Protein AF-A0A943YHN2-F1 (afdb_monomer_lite)

Structure (mmCIF, N/CA/C/O backbone):
data_AF-A0A943YHN2-F1
#
_entry.id   AF-A0A943YHN2-F1
#
loop_
_atom_site.group_PDB
_atom_site.id
_atom_site.type_symbol
_atom_site.label_atom_id
_atom_site.label_alt_id
_atom_site.label_comp_id
_atom_site.label_asym_id
_atom_site.label_entity_id
_atom_site.label_seq_id
_atom_site.pdbx_PDB_ins_code
_atom_site.Cartn_x
_atom_site.Cartn_y
_atom_site.Cartn_z
_atom_site.occupancy
_atom_site.B_iso_or_equiv
_atom_site.auth_seq_id
_atom_site.auth_comp_id
_atom_site.auth_asym_id
_atom_site.auth_atom_id
_atom_site.pdbx_PDB_model_num
ATOM 1 N N . MET A 1 1 ? -15.227 8.591 5.596 1.00 89.44 1 MET A N 1
ATOM 2 C CA . MET A 1 1 ? -13.967 8.109 5.014 1.00 89.44 1 MET A CA 1
ATOM 3 C C . MET A 1 1 ? -12.913 9.166 5.262 1.00 89.44 1 MET A C 1
ATOM 5 O O . MET A 1 1 ? -13.197 10.338 5.042 1.00 89.44 1 MET A O 1
ATOM 9 N N . GLU A 1 2 ? -11.759 8.750 5.757 1.00 97.94 2 GLU A N 1
ATOM 10 C CA . GLU A 1 2 ? -10.566 9.569 5.971 1.00 97.94 2 GLU A CA 1
ATOM 11 C C . GLU A 1 2 ? -9.431 9.012 5.103 1.00 97.94 2 GLU A C 1
ATOM 13 O O . GLU A 1 2 ? -9.380 7.806 4.855 1.00 97.94 2 GLU A O 1
ATOM 18 N N . ILE A 1 3 ? -8.565 9.900 4.612 1.00 98.38 3 ILE A N 1
ATOM 19 C CA . ILE A 1 3 ? -7.374 9.554 3.832 1.00 98.38 3 ILE A CA 1
ATOM 20 C C . ILE A 1 3 ? -6.177 10.180 4.539 1.00 98.38 3 ILE A C 1
ATOM 22 O O . ILE A 1 3 ? -6.116 11.402 4.684 1.00 98.38 3 ILE A O 1
ATOM 26 N N . ILE A 1 4 ? -5.232 9.348 4.963 1.00 98.56 4 ILE A N 1
ATOM 27 C CA . ILE A 1 4 ? -4.015 9.761 5.662 1.00 98.56 4 ILE A CA 1
ATOM 28 C C . ILE A 1 4 ? -2.832 9.534 4.724 1.00 98.56 4 ILE A C 1
ATOM 30 O O . ILE A 1 4 ? -2.724 8.482 4.100 1.00 98.56 4 ILE A O 1
ATOM 34 N N . TRP A 1 5 ? -1.942 10.519 4.612 1.00 98.12 5 TRP A N 1
ATOM 35 C CA . TRP A 1 5 ? -0.695 10.387 3.859 1.00 98.12 5 TRP A CA 1
ATOM 36 C C . TRP A 1 5 ? 0.470 10.154 4.818 1.00 98.12 5 TRP A C 1
ATOM 38 O O . TRP A 1 5 ? 0.761 11.005 5.660 1.00 98.12 5 TRP A O 1
ATOM 48 N N . HIS A 1 6 ? 1.147 9.017 4.665 1.00 97.75 6 HIS A N 1
ATOM 49 C CA . HIS A 1 6 ? 2.279 8.614 5.508 1.00 97.75 6 HIS A CA 1
ATOM 50 C C . HIS A 1 6 ? 3.642 8.937 4.880 1.00 97.75 6 HIS A C 1
ATOM 52 O O . HIS A 1 6 ? 4.674 8.779 5.527 1.00 97.75 6 HIS A O 1
ATOM 58 N N . GLY A 1 7 ? 3.662 9.421 3.635 1.00 96.25 7 GLY A N 1
ATOM 59 C CA . GLY A 1 7 ? 4.878 9.744 2.890 1.00 96.25 7 GLY A CA 1
ATOM 60 C C . GLY A 1 7 ? 5.022 8.914 1.616 1.00 96.25 7 GLY A C 1
ATOM 61 O O . GLY A 1 7 ? 4.458 7.833 1.492 1.00 96.25 7 GLY A O 1
ATOM 62 N N . HIS A 1 8 ? 5.794 9.421 0.655 1.00 96.12 8 HIS A N 1
ATOM 63 C CA . HIS A 1 8 ? 5.981 8.819 -0.666 1.00 96.12 8 HIS A CA 1
ATOM 64 C C . HIS A 1 8 ? 4.625 8.467 -1.310 1.00 96.12 8 HIS A C 1
ATOM 66 O O . HIS A 1 8 ? 3.764 9.344 -1.412 1.00 96.12 8 HIS A O 1
ATOM 72 N N . SER A 1 9 ? 4.438 7.205 -1.693 1.00 95.38 9 SER A N 1
ATOM 73 C CA . SER A 1 9 ? 3.198 6.648 -2.237 1.00 95.38 9 SER A CA 1
ATOM 74 C C . SER A 1 9 ? 2.332 5.976 -1.161 1.00 95.38 9 SER A C 1
ATOM 76 O O . SER A 1 9 ? 1.316 5.387 -1.504 1.00 95.38 9 SER A O 1
ATOM 78 N N . CYS A 1 10 ? 2.708 6.068 0.122 1.00 98.19 10 CYS A N 1
ATOM 79 C CA . CYS A 1 10 ? 2.016 5.399 1.218 1.00 98.19 10 CYS A CA 1
ATOM 80 C C . CYS A 1 10 ? 0.817 6.216 1.716 1.00 98.19 10 CYS A C 1
ATOM 82 O O . CYS A 1 10 ? 0.976 7.325 2.247 1.00 98.19 10 CYS A O 1
ATOM 84 N N . PHE A 1 11 ? -0.378 5.646 1.574 1.00 98.38 11 PHE A N 1
ATOM 85 C CA . PHE A 1 11 ? -1.636 6.216 2.056 1.00 98.38 11 PHE A CA 1
ATOM 86 C C . PHE A 1 11 ? -2.381 5.212 2.930 1.00 98.38 11 PHE A C 1
ATOM 88 O O . PHE A 1 11 ? -2.208 4.009 2.786 1.00 98.38 11 PHE A O 1
ATOM 95 N N . GLU A 1 12 ? -3.247 5.700 3.808 1.00 98.56 12 GLU A N 1
ATOM 96 C CA . GLU A 1 12 ? -4.160 4.874 4.591 1.00 98.56 12 GLU A CA 1
ATOM 97 C C . GLU A 1 12 ? -5.591 5.380 4.416 1.00 98.56 12 GLU A C 1
ATOM 99 O O . GLU A 1 12 ? -5.871 6.569 4.584 1.00 98.56 12 GLU A O 1
ATOM 104 N N . LEU A 1 13 ? -6.493 4.470 4.056 1.00 98.25 13 LEU A N 1
ATOM 105 C CA . LEU A 1 13 ? -7.920 4.722 3.918 1.00 98.25 13 LEU A CA 1
ATOM 106 C C . LEU A 1 13 ? -8.631 4.200 5.161 1.00 98.25 13 LEU A C 1
ATOM 108 O O . LEU A 1 13 ? -8.600 3.001 5.433 1.00 98.25 13 LEU A O 1
ATOM 112 N N . VAL A 1 14 ? -9.311 5.087 5.890 1.00 97.81 14 VAL A N 1
ATOM 113 C CA . VAL A 1 14 ? -10.043 4.723 7.110 1.00 97.81 14 VAL A CA 1
ATOM 114 C C . VAL A 1 14 ? -11.541 4.941 6.920 1.00 97.81 14 VAL A C 1
ATOM 116 O O . VAL A 1 14 ? -12.011 6.034 6.578 1.00 97.81 14 VAL A O 1
ATOM 119 N N . SER A 1 15 ? -12.333 3.893 7.140 1.00 97.38 15 SER A N 1
ATOM 120 C CA . SER A 1 15 ? -13.793 3.948 7.032 1.00 97.38 15 SER A CA 1
ATOM 121 C C . SER A 1 15 ? -14.455 2.889 7.911 1.00 97.38 15 SER A C 1
ATOM 123 O O . SER A 1 15 ? -14.034 1.742 7.924 1.00 97.38 15 SER A O 1
ATOM 125 N N . GLY A 1 16 ? -15.489 3.253 8.677 1.00 95.06 16 GLY A N 1
ATOM 126 C CA . GLY A 1 16 ? -16.264 2.279 9.465 1.00 95.06 16 GLY A CA 1
ATOM 127 C C . GLY A 1 16 ? -15.471 1.494 10.524 1.00 95.06 16 GLY A C 1
ATOM 128 O O . GLY A 1 16 ? -15.919 0.436 10.948 1.00 95.06 16 GLY A O 1
ATOM 129 N N . GLY A 1 17 ? -14.301 1.989 10.944 1.00 94.69 17 GLY A N 1
ATOM 130 C CA . GLY A 1 17 ? -13.371 1.281 11.836 1.00 94.69 17 GLY A CA 1
ATOM 131 C C . GLY A 1 17 ? -12.358 0.382 11.114 1.00 94.69 17 GLY A C 1
ATOM 132 O O . GLY A 1 17 ? -11.417 -0.087 11.758 1.00 94.69 17 GLY A O 1
ATOM 133 N N . PHE A 1 18 ? -12.512 0.199 9.800 1.00 97.19 18 PHE A N 1
ATOM 134 C CA . PHE A 1 18 ? -11.562 -0.484 8.930 1.00 97.19 18 PHE A CA 1
ATOM 135 C C . PHE A 1 18 ? -10.471 0.478 8.444 1.00 97.19 18 PHE A C 1
ATOM 137 O O . PHE A 1 18 ? -10.762 1.644 8.163 1.00 97.19 18 PHE A O 1
ATOM 144 N N . SER A 1 19 ? -9.239 -0.011 8.344 1.00 97.75 19 SER A N 1
ATOM 145 C CA . SER A 1 19 ? -8.068 0.698 7.830 1.00 97.75 19 SER A CA 1
ATOM 146 C C . SER A 1 19 ? -7.381 -0.135 6.744 1.00 97.75 19 SER A C 1
ATOM 148 O O . SER A 1 19 ? -7.065 -1.308 6.956 1.00 97.75 19 SER A O 1
ATOM 150 N N . LEU A 1 20 ? -7.138 0.489 5.592 1.00 97.94 20 LEU A N 1
ATOM 151 C CA . LEU A 1 20 ? -6.449 -0.085 4.441 1.00 97.94 20 LEU A CA 1
ATOM 152 C C . LEU A 1 20 ? -5.223 0.762 4.094 1.00 97.94 20 LEU A C 1
ATOM 154 O O . LEU A 1 20 ? -5.371 1.920 3.711 1.00 97.94 20 LEU A O 1
ATOM 158 N N . VAL A 1 21 ? -4.028 0.181 4.182 1.00 98.62 21 VAL A N 1
ATOM 159 C CA . VAL A 1 21 ? -2.777 0.833 3.767 1.00 98.62 21 VAL A CA 1
ATOM 160 C C . VAL A 1 21 ? -2.470 0.518 2.304 1.00 98.62 21 VAL A C 1
ATOM 162 O O . VAL A 1 21 ? -2.562 -0.627 1.870 1.00 98.62 21 VAL A O 1
ATOM 165 N N . LE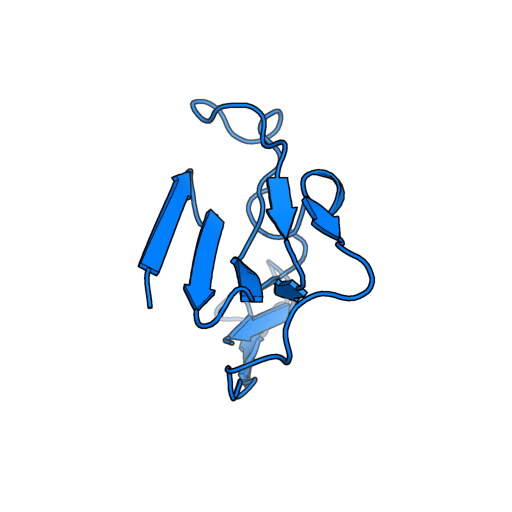U A 1 22 ? -2.070 1.535 1.551 1.00 98.56 22 LEU A N 1
ATOM 166 C CA . LEU A 1 22 ? -1.620 1.450 0.167 1.00 98.56 22 LEU A CA 1
ATOM 167 C C . LEU A 1 22 ? -0.120 1.741 0.115 1.00 98.56 22 LEU A C 1
ATOM 169 O O . LEU A 1 22 ? 0.318 2.702 0.736 1.00 98.56 22 LEU A O 1
ATOM 173 N N . ASP A 1 23 ? 0.643 0.946 -0.632 1.00 98.19 23 ASP A N 1
ATOM 174 C CA . ASP A 1 23 ? 2.049 1.185 -0.997 1.00 98.19 23 ASP A CA 1
ATOM 175 C C . ASP A 1 23 ? 3.009 1.586 0.155 1.00 98.19 23 ASP A C 1
ATOM 177 O O . ASP A 1 23 ? 3.668 2.634 0.092 1.00 98.19 23 ASP A O 1
ATOM 181 N N . PRO A 1 24 ? 3.148 0.772 1.222 1.00 98.25 24 PRO A N 1
ATOM 182 C CA . PRO A 1 24 ? 4.110 1.060 2.279 1.00 98.25 24 PRO A CA 1
ATOM 183 C C . PRO A 1 24 ? 5.547 1.044 1.739 1.00 98.25 24 PRO A C 1
ATOM 185 O O . PRO A 1 24 ? 5.945 0.162 0.973 1.00 98.25 24 PRO A O 1
ATOM 188 N N . TYR A 1 25 ? 6.349 2.019 2.167 1.00 97.62 25 TYR A N 1
ATOM 189 C CA . TYR A 1 25 ? 7.716 2.204 1.691 1.00 97.62 25 TYR A CA 1
ATOM 190 C C . TYR A 1 25 ? 8.774 1.803 2.727 1.00 97.62 25 TYR A C 1
ATOM 192 O O . TYR A 1 25 ? 8.571 1.875 3.942 1.00 97.62 25 TYR A O 1
ATOM 200 N N . TYR A 1 26 ? 9.965 1.455 2.240 1.00 96.56 26 TYR A N 1
ATOM 201 C CA . TYR A 1 26 ? 11.133 1.198 3.070 1.00 96.56 26 TYR A CA 1
ATOM 202 C C . TYR A 1 26 ? 12.003 2.452 3.211 1.00 96.56 26 TYR A C 1
ATOM 204 O O . TYR A 1 26 ? 12.737 2.841 2.303 1.00 96.56 26 TYR A O 1
ATOM 212 N N . HIS A 1 27 ? 11.951 3.082 4.388 1.00 94.12 27 HIS A N 1
ATOM 213 C CA . HIS A 1 27 ? 12.622 4.361 4.666 1.00 94.12 27 HIS A CA 1
ATOM 214 C C . HIS A 1 27 ? 14.145 4.361 4.442 1.00 94.12 27 HIS A C 1
ATOM 216 O O . HIS A 1 27 ? 14.728 5.421 4.250 1.00 94.12 27 HIS A O 1
ATOM 222 N N . ARG A 1 28 ? 14.826 3.205 4.486 1.00 93.44 28 ARG A N 1
ATOM 223 C CA . ARG A 1 28 ? 16.290 3.163 4.296 1.00 93.44 28 ARG A CA 1
ATOM 224 C C . ARG A 1 28 ? 16.715 3.268 2.837 1.00 93.44 28 ARG A C 1
ATOM 226 O O . ARG A 1 28 ? 17.808 3.752 2.572 1.00 93.44 28 ARG A O 1
ATOM 233 N N . GLU A 1 29 ? 15.847 2.852 1.922 1.00 91.19 29 GLU A N 1
ATOM 234 C CA . GLU A 1 29 ? 16.067 2.961 0.475 1.00 91.19 29 GLU A CA 1
ATOM 235 C C . GLU A 1 29 ? 15.502 4.277 -0.085 1.00 91.19 29 GLU A C 1
ATOM 237 O O . GLU A 1 29 ? 15.813 4.664 -1.210 1.00 91.19 29 GLU A O 1
ATOM 242 N N . LEU A 1 30 ? 14.698 4.999 0.706 1.00 86.88 30 LEU A N 1
ATOM 243 C CA . LEU A 1 30 ? 14.135 6.295 0.342 1.00 86.88 30 LEU A CA 1
ATOM 244 C C . LEU A 1 30 ? 14.660 7.417 1.243 1.00 86.88 30 LEU A C 1
ATOM 246 O O . LEU A 1 30 ? 14.238 7.579 2.387 1.00 86.88 30 LEU A O 1
ATOM 250 N N . CYS A 1 31 ? 15.531 8.270 0.707 1.00 80.94 31 CYS A N 1
ATOM 251 C CA . CYS A 1 31 ? 15.986 9.451 1.435 1.00 80.94 31 CYS A CA 1
ATOM 252 C C . CYS A 1 31 ? 14.828 10.431 1.706 1.00 80.94 31 CYS A C 1
ATOM 254 O O . CYS A 1 31 ? 14.107 10.816 0.788 1.00 80.94 31 CYS A O 1
ATOM 256 N N . GLY A 1 32 ? 14.709 10.898 2.953 1.00 89.94 32 GLY A N 1
ATOM 257 C CA . GLY A 1 32 ? 13.819 12.004 3.332 1.00 89.94 32 GLY A CA 1
ATOM 258 C C . GLY A 1 32 ? 12.460 11.609 3.914 1.00 89.94 32 GLY A C 1
ATOM 259 O O . GLY A 1 32 ? 11.718 12.503 4.315 1.00 89.94 32 GLY A O 1
ATOM 260 N N . TYR A 1 33 ? 12.149 10.314 4.020 1.00 94.06 33 TYR A N 1
ATOM 261 C CA . TYR A 1 33 ? 10.912 9.838 4.642 1.00 94.06 33 TYR A CA 1
ATOM 262 C C . TYR A 1 33 ? 11.154 9.178 6.010 1.00 94.06 33 TYR A C 1
ATOM 264 O O . TYR A 1 33 ? 12.176 8.510 6.193 1.00 94.06 33 TYR A O 1
ATOM 272 N N . PRO A 1 34 ? 10.241 9.353 6.985 1.00 94.38 34 PRO A N 1
ATOM 273 C CA . PRO A 1 34 ? 10.365 8.732 8.301 1.00 94.38 34 PRO A CA 1
ATOM 274 C C . PRO A 1 34 ? 10.172 7.211 8.235 1.00 94.38 34 PRO A C 1
ATOM 276 O O . PRO A 1 34 ? 9.579 6.685 7.292 1.00 94.38 34 PRO A O 1
ATOM 279 N N . GLU A 1 35 ? 10.651 6.500 9.258 1.00 96.25 35 GLU A N 1
ATOM 280 C CA . GLU A 1 35 ? 10.366 5.072 9.428 1.00 96.25 35 GLU A CA 1
ATOM 281 C C . GLU A 1 35 ? 8.858 4.842 9.612 1.00 96.25 35 GLU A C 1
ATOM 283 O O . GLU A 1 35 ? 8.231 5.463 10.471 1.00 96.25 35 GLU A O 1
ATOM 288 N N . LEU A 1 36 ? 8.293 3.924 8.823 1.00 97.31 36 LEU A N 1
ATOM 289 C CA . LEU A 1 36 ? 6.904 3.495 8.957 1.00 97.31 36 LEU A CA 1
ATOM 290 C C . LEU A 1 36 ? 6.766 2.414 10.035 1.00 97.31 36 LEU A C 1
ATOM 292 O O . LEU A 1 36 ? 7.509 1.431 10.048 1.00 97.31 36 LEU A O 1
ATOM 296 N N . ARG A 1 37 ? 5.784 2.606 10.917 1.00 97.62 37 ARG A N 1
ATOM 297 C CA . ARG A 1 37 ? 5.308 1.634 11.910 1.00 97.62 37 ARG A CA 1
ATOM 298 C C . ARG A 1 37 ? 3.790 1.760 11.978 1.00 97.62 37 ARG A C 1
ATOM 300 O O . ARG A 1 37 ? 3.274 2.559 12.755 1.00 97.62 37 ARG A O 1
ATOM 307 N N . LEU A 1 38 ? 3.104 1.053 11.089 1.00 98.12 38 LEU A N 1
ATOM 308 C CA . LEU A 1 38 ? 1.664 1.169 10.880 1.00 98.12 38 LEU A CA 1
ATOM 309 C C . LEU A 1 38 ? 0.938 -0.074 11.392 1.00 98.12 38 LEU A C 1
ATOM 311 O O . LEU A 1 38 ? 1.511 -1.159 11.482 1.00 98.12 38 LEU A O 1
ATOM 315 N N . THR A 1 39 ? -0.348 0.084 11.679 1.00 97.75 39 THR A N 1
ATOM 316 C CA . THR A 1 39 ? -1.251 -1.015 12.015 1.00 97.75 39 THR A CA 1
ATOM 317 C C . THR A 1 39 ? -2.534 -0.834 11.217 1.00 97.75 39 THR A C 1
ATOM 319 O O . THR A 1 39 ? -3.168 0.210 11.332 1.00 97.75 39 THR A O 1
ATOM 322 N N . ALA A 1 40 ? -2.923 -1.831 10.425 1.00 97.75 40 ALA A N 1
ATOM 323 C CA . ALA A 1 40 ? -4.074 -1.749 9.520 1.00 97.75 40 ALA A CA 1
ATOM 324 C C . ALA A 1 40 ? -4.801 -3.096 9.427 1.00 97.75 40 ALA A C 1
ATOM 326 O O . ALA A 1 40 ? -4.292 -4.106 9.904 1.00 97.75 40 ALA A O 1
ATOM 327 N N . ASP A 1 41 ? -5.994 -3.141 8.839 1.00 97.69 41 ASP A N 1
ATOM 328 C CA . ASP A 1 41 ? -6.700 -4.411 8.598 1.00 97.69 41 ASP A CA 1
ATOM 329 C C . ASP A 1 41 ? 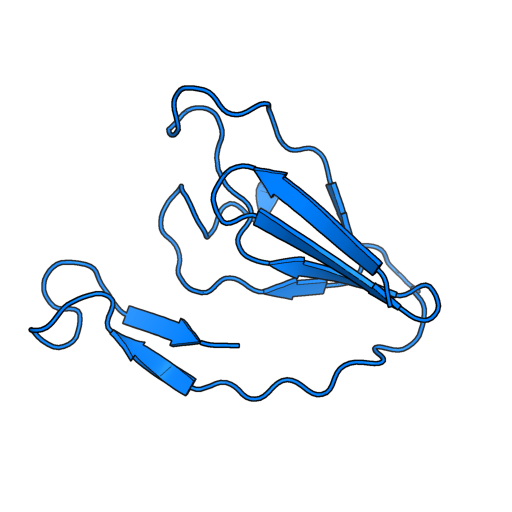-6.296 -5.051 7.272 1.00 97.69 41 ASP A C 1
ATOM 331 O O . ASP A 1 41 ? -6.286 -6.276 7.152 1.00 97.69 41 ASP A O 1
ATOM 335 N N . ALA A 1 42 ? -5.939 -4.226 6.290 1.00 97.25 42 ALA A N 1
ATOM 336 C CA . ALA A 1 42 ? -5.490 -4.667 4.982 1.00 97.25 42 ALA A CA 1
ATOM 337 C C . ALA A 1 42 ? -4.320 -3.819 4.477 1.00 97.25 42 ALA A C 1
ATOM 339 O O . ALA A 1 42 ? -4.138 -2.663 4.867 1.00 97.25 42 ALA A O 1
ATOM 340 N N . VAL A 1 43 ? -3.539 -4.414 3.578 1.00 98.00 43 VAL A N 1
ATOM 341 C CA . VAL A 1 43 ? -2.491 -3.731 2.824 1.00 98.00 43 VAL A CA 1
ATOM 342 C C . VAL A 1 43 ? -2.599 -4.116 1.354 1.00 98.00 43 VAL A C 1
ATOM 344 O O . VAL A 1 43 ? -2.718 -5.299 1.030 1.00 98.00 43 VAL A O 1
ATOM 347 N N . LEU A 1 44 ? -2.558 -3.125 0.470 1.00 98.12 44 LEU A N 1
ATOM 348 C CA . LEU A 1 44 ? -2.489 -3.320 -0.973 1.00 98.12 44 LEU A CA 1
ATOM 349 C C . LEU A 1 44 ? -1.218 -2.664 -1.504 1.00 98.12 44 LEU A C 1
ATOM 351 O O . LEU A 1 44 ? -0.920 -1.512 -1.199 1.00 98.12 44 LEU A O 1
ATOM 355 N N . CYS A 1 45 ? -0.476 -3.413 -2.314 1.00 97.94 45 CYS A N 1
ATOM 356 C CA . CYS A 1 45 ? 0.739 -2.928 -2.956 1.00 97.94 45 CYS A CA 1
ATOM 357 C C . CYS A 1 45 ? 0.542 -2.945 -4.467 1.00 97.94 45 CYS A C 1
ATOM 359 O O . CYS A 1 45 ? 0.137 -3.963 -5.038 1.00 97.94 45 CYS A O 1
ATOM 361 N N . SER A 1 46 ? 0.850 -1.838 -5.125 1.00 97.31 46 SER A N 1
ATOM 362 C CA . SER A 1 46 ? 0.855 -1.720 -6.576 1.00 97.31 46 SER A CA 1
ATOM 363 C C . SER A 1 46 ? 1.935 -2.614 -7.189 1.00 97.31 46 SER A C 1
ATOM 365 O O . SER A 1 46 ? 1.723 -3.225 -8.232 1.00 97.31 46 SER A O 1
ATOM 367 N N . HIS A 1 47 ? 3.095 -2.742 -6.534 1.00 95.81 47 HIS A N 1
ATOM 368 C CA . HIS A 1 47 ? 4.184 -3.643 -6.923 1.00 95.81 47 HIS A CA 1
ATOM 369 C C . HIS A 1 47 ? 5.244 -3.777 -5.810 1.00 95.81 47 HIS A C 1
ATOM 371 O O . HIS A 1 47 ? 5.202 -3.081 -4.801 1.00 95.81 47 HIS A O 1
ATOM 377 N N . GLY A 1 48 ? 6.222 -4.670 -6.001 1.00 93.44 48 GLY A N 1
ATOM 378 C CA . GLY A 1 48 ? 7.190 -5.068 -4.968 1.00 93.44 48 GLY A CA 1
ATOM 379 C C . GLY A 1 48 ? 8.471 -4.232 -4.842 1.00 93.44 48 GLY A C 1
ATOM 380 O O . GLY A 1 48 ? 9.412 -4.689 -4.197 1.00 93.44 48 GLY A O 1
ATOM 381 N N . HIS A 1 49 ? 8.582 -3.054 -5.465 1.00 94.12 49 HIS A N 1
ATOM 382 C CA . HIS A 1 49 ? 9.777 -2.219 -5.263 1.00 94.12 49 HIS A CA 1
ATOM 383 C C . HIS A 1 49 ? 9.802 -1.615 -3.852 1.00 94.12 49 HIS A C 1
ATOM 385 O O . HIS A 1 49 ? 8.756 -1.368 -3.259 1.00 94.12 49 HIS A O 1
ATOM 391 N N . TYR A 1 50 ? 10.994 -1.287 -3.339 1.00 92.44 50 TYR A N 1
ATOM 392 C CA . TYR A 1 50 ? 11.181 -0.769 -1.973 1.00 92.44 50 TYR A CA 1
ATOM 393 C C . TYR A 1 50 ? 10.378 0.499 -1.644 1.00 92.44 50 TYR A C 1
ATOM 395 O O . TYR A 1 50 ? 10.112 0.759 -0.476 1.00 92.44 50 TYR A O 1
ATOM 403 N N . GLY A 1 51 ? 9.979 1.286 -2.648 1.00 93.56 51 GLY A N 1
ATOM 404 C CA . GLY A 1 51 ? 9.112 2.448 -2.442 1.00 93.56 51 GLY A CA 1
ATOM 405 C C . GLY A 1 51 ? 7.621 2.129 -2.296 1.00 93.56 51 GLY A C 1
ATOM 406 O O . GLY A 1 51 ? 6.868 3.014 -1.927 1.00 93.56 51 GLY A O 1
ATOM 407 N N . HIS A 1 52 ? 7.190 0.901 -2.585 1.00 95.62 52 HIS A N 1
ATOM 408 C CA . HIS A 1 52 ? 5.772 0.560 -2.752 1.00 95.62 52 HIS A CA 1
ATOM 409 C C . HIS A 1 52 ? 5.363 -0.781 -2.118 1.00 95.62 52 HIS A C 1
ATOM 411 O O . HIS A 1 52 ? 4.179 -1.050 -1.976 1.00 95.62 52 HIS A O 1
ATOM 417 N N . GLY A 1 53 ? 6.311 -1.655 -1.770 1.00 95.44 53 GLY A N 1
ATOM 418 C CA . GLY A 1 53 ? 6.024 -3.044 -1.398 1.00 95.44 53 GLY A CA 1
ATOM 419 C C . GLY A 1 53 ? 6.491 -3.466 -0.008 1.00 95.44 53 GLY A C 1
ATOM 420 O O . GLY A 1 53 ? 6.553 -4.663 0.255 1.00 95.44 53 GLY A O 1
ATOM 421 N N . TRP A 1 54 ? 6.862 -2.534 0.871 1.00 96.94 54 TRP A N 1
ATOM 422 C CA . TRP A 1 54 ? 7.458 -2.847 2.175 1.00 96.94 54 TRP A CA 1
ATOM 423 C C . TRP A 1 54 ? 6.397 -3.154 3.243 1.00 96.94 54 TRP A C 1
ATOM 425 O O . TRP A 1 54 ? 6.178 -2.393 4.189 1.00 96.94 54 TRP A O 1
ATOM 435 N N . THR A 1 55 ? 5.699 -4.277 3.070 1.00 97.19 55 THR A N 1
ATOM 436 C CA . THR A 1 55 ? 4.592 -4.707 3.945 1.00 97.19 55 THR A CA 1
ATOM 437 C C . THR A 1 55 ? 5.011 -4.970 5.391 1.00 97.19 55 THR A C 1
ATOM 439 O O . THR A 1 55 ? 4.185 -4.898 6.292 1.00 97.19 55 THR A O 1
ATOM 442 N N . GLU A 1 56 ? 6.300 -5.189 5.644 1.00 96.50 56 GLU A N 1
ATOM 443 C CA . GLU A 1 56 ? 6.890 -5.397 6.966 1.00 96.50 56 GLU A CA 1
ATOM 444 C C . GLU A 1 56 ? 6.750 -4.177 7.887 1.00 96.50 56 GLU A C 1
ATOM 446 O O . GLU A 1 56 ? 6.889 -4.304 9.103 1.00 96.50 56 GLU A O 1
ATOM 451 N N . ALA A 1 57 ? 6.472 -2.993 7.333 1.00 96.88 57 ALA A N 1
ATOM 452 C CA . ALA A 1 57 ? 6.135 -1.809 8.117 1.00 96.88 57 ALA A CA 1
ATOM 453 C C . ALA A 1 57 ? 4.684 -1.790 8.636 1.00 96.88 57 ALA A C 1
ATOM 455 O O . ALA A 1 57 ? 4.342 -0.887 9.401 1.00 96.88 57 ALA A O 1
ATOM 456 N N . VAL A 1 58 ? 3.838 -2.739 8.220 1.00 98.31 58 VAL A N 1
ATOM 457 C CA . VAL A 1 58 ? 2.408 -2.785 8.546 1.00 98.31 58 VAL A CA 1
ATOM 458 C C . VAL A 1 58 ? 2.093 -4.042 9.356 1.00 98.31 58 VAL A C 1
ATOM 460 O O . VAL A 1 58 ? 2.180 -5.166 8.868 1.00 98.31 58 VAL A O 1
ATOM 463 N N . GLU A 1 59 ? 1.673 -3.860 10.603 1.00 98.12 59 GLU A N 1
ATOM 464 C CA . GLU A 1 59 ? 1.110 -4.934 11.419 1.00 98.12 59 GLU A CA 1
ATOM 465 C C . GLU A 1 59 ? -0.379 -5.119 11.091 1.00 98.12 59 GLU A C 1
ATOM 467 O O . GLU A 1 59 ? -1.176 -4.191 11.241 1.00 98.12 59 GLU A O 1
ATOM 472 N N . LEU A 1 60 ? -0.775 -6.318 10.651 1.00 97.44 60 LEU A N 1
ATOM 473 C CA . LEU A 1 60 ? -2.176 -6.602 10.332 1.00 97.44 60 LEU A CA 1
ATOM 474 C C . LEU A 1 60 ? -2.995 -6.927 11.587 1.00 97.44 60 LEU A C 1
ATOM 476 O O . LEU A 1 60 ? -2.692 -7.870 12.327 1.00 97.44 60 LEU A O 1
ATOM 480 N N . ARG A 1 61 ? -4.082 -6.180 11.793 1.00 95.19 61 ARG A N 1
ATOM 481 C CA . ARG A 1 61 ? -5.045 -6.403 12.877 1.00 95.19 61 ARG A CA 1
ATOM 482 C C . ARG A 1 61 ? -5.808 -7.710 12.669 1.00 95.19 61 ARG A C 1
ATOM 484 O O . ARG A 1 61 ? -6.170 -8.083 11.557 1.00 95.19 61 ARG A O 1
ATOM 491 N N . ARG A 1 62 ? -6.115 -8.403 13.769 1.00 87.31 62 ARG A N 1
ATOM 492 C CA . ARG A 1 62 ? -7.001 -9.580 13.775 1.00 87.31 62 ARG A CA 1
ATOM 493 C C . ARG A 1 62 ? -8.352 -9.204 14.374 1.00 87.31 62 ARG A C 1
ATOM 495 O O . ARG A 1 62 ? -8.393 -8.661 15.472 1.00 87.31 62 ARG A O 1
ATOM 502 N N . GLY A 1 63 ? -9.441 -9.547 13.685 1.00 82.94 63 GLY A N 1
ATOM 503 C CA . GLY A 1 63 ? -10.804 -9.281 14.167 1.00 82.94 63 GLY A CA 1
ATOM 504 C C . GLY A 1 63 ? -11.235 -7.815 14.045 1.00 82.94 63 GLY A C 1
ATOM 505 O O . GLY A 1 63 ? -11.956 -7.328 14.913 1.00 82.94 63 GLY A O 1
ATOM 506 N N . GLY A 1 64 ? -10.763 -7.121 13.003 1.00 79.25 64 GLY A N 1
ATOM 507 C CA . GLY A 1 64 ? -11.167 -5.753 12.676 1.00 79.25 64 GLY A CA 1
ATOM 508 C C . GLY A 1 64 ? -12.633 -5.633 12.248 1.00 79.25 64 GLY A C 1
ATOM 509 O O . GLY A 1 64 ? -13.378 -6.616 12.196 1.00 79.25 64 GLY A O 1
ATOM 510 N N . ALA A 1 65 ? -13.048 -4.403 11.943 1.00 91.19 65 ALA A N 1
ATOM 511 C CA . ALA A 1 65 ? -14.355 -4.145 11.345 1.00 91.19 65 ALA A CA 1
ATOM 512 C C . ALA A 1 65 ? -14.489 -4.870 9.985 1.00 91.19 65 ALA A C 1
ATOM 514 O O . ALA A 1 65 ? -13.474 -5.214 9.379 1.00 91.19 65 ALA A O 1
ATOM 515 N N . PRO A 1 66 ? -15.712 -5.120 9.483 1.00 94.12 66 PRO A N 1
ATOM 516 C CA . PRO A 1 66 ? -15.895 -5.601 8.117 1.00 94.12 66 PRO A CA 1
ATOM 517 C C . PRO A 1 66 ? -15.276 -4.629 7.107 1.00 94.12 66 PRO A C 1
ATOM 519 O O . PRO A 1 66 ? -15.391 -3.416 7.290 1.00 94.12 66 PRO A O 1
ATOM 522 N N . ASP A 1 67 ? -14.666 -5.166 6.051 1.00 95.81 67 ASP A N 1
ATOM 523 C CA . ASP A 1 67 ? -14.119 -4.367 4.952 1.00 95.81 67 ASP A CA 1
ATOM 524 C C . ASP A 1 67 ? -15.251 -3.599 4.239 1.00 95.81 67 ASP A C 1
ATOM 526 O O . ASP A 1 67 ? -16.192 -4.227 3.742 1.00 95.81 67 ASP A O 1
ATOM 530 N N . PRO A 1 68 ? -15.220 -2.252 4.229 1.00 96.81 68 PRO A N 1
ATOM 531 C CA . PRO A 1 68 ? -16.230 -1.436 3.574 1.00 96.81 68 PRO A CA 1
ATOM 532 C C . PRO A 1 68 ? -15.897 -1.133 2.107 1.00 96.81 68 PRO A C 1
ATOM 534 O O . PRO A 1 68 ? -16.677 -0.429 1.463 1.00 96.81 68 PRO A O 1
ATOM 537 N N . PHE A 1 69 ? -14.739 -1.566 1.600 1.00 96.00 69 PHE A N 1
ATOM 538 C CA . PHE A 1 69 ? -14.246 -1.211 0.277 1.00 96.00 69 PHE A CA 1
ATOM 539 C C . PHE A 1 69 ? -14.546 -2.308 -0.750 1.00 96.00 69 PHE A C 1
ATOM 541 O O . PHE A 1 69 ? -14.329 -3.494 -0.521 1.00 96.00 69 PHE A O 1
ATOM 548 N N . GLU A 1 70 ? -15.021 -1.887 -1.919 1.00 96.75 70 GLU A N 1
ATOM 549 C CA . GLU A 1 70 ? -14.993 -2.697 -3.133 1.00 96.75 70 GLU A CA 1
ATOM 550 C C . GLU A 1 70 ? -13.777 -2.245 -3.947 1.00 96.75 70 GLU A C 1
ATOM 552 O O . GLU A 1 70 ? -13.636 -1.054 -4.226 1.00 96.75 70 GLU A O 1
ATOM 557 N N . VAL A 1 71 ? -12.881 -3.179 -4.267 1.00 96.25 71 VAL A N 1
ATOM 558 C CA . VAL A 1 71 ? -11.608 -2.903 -4.948 1.00 96.25 71 VAL A CA 1
ATOM 559 C C . VAL A 1 71 ? -11.606 -3.611 -6.297 1.00 96.25 71 VAL A C 1
ATOM 561 O O . VAL A 1 71 ? -11.766 -4.833 -6.360 1.00 96.25 71 VAL A O 1
ATOM 564 N N . GLU A 1 72 ? -11.411 -2.852 -7.374 1.00 97.88 72 GLU A N 1
ATOM 565 C CA . GLU A 1 72 ? -11.178 -3.392 -8.713 1.00 97.88 72 GLU A CA 1
ATOM 566 C C . GLU A 1 72 ? -9.673 -3.426 -8.974 1.00 97.88 72 GLU A C 1
ATOM 568 O O . GLU A 1 72 ? -8.970 -2.460 -8.708 1.00 97.88 72 GLU A O 1
ATOM 573 N N . VAL A 1 73 ? -9.168 -4.539 -9.508 1.00 97.44 73 VAL A N 1
ATOM 574 C CA . VAL A 1 73 ? -7.734 -4.694 -9.765 1.00 97.44 73 VAL A CA 1
ATOM 575 C C . VAL A 1 73 ? -7.479 -4.786 -11.259 1.00 97.44 73 VAL A C 1
ATOM 577 O O . VAL A 1 73 ? -7.996 -5.680 -11.933 1.00 97.44 73 VAL A O 1
ATOM 580 N N . LEU A 1 74 ? -6.627 -3.894 -11.764 1.00 97.69 74 LEU A N 1
ATOM 581 C CA . LEU A 1 74 ? -6.134 -3.927 -13.135 1.00 97.69 74 LEU A CA 1
ATOM 582 C C . LEU A 1 74 ? -4.648 -4.288 -13.153 1.00 97.69 74 LEU A C 1
ATOM 584 O O . LEU A 1 74 ? -3.803 -3.507 -12.713 1.00 97.69 74 LEU A O 1
ATOM 588 N N . GLU A 1 75 ? -4.329 -5.450 -13.718 1.00 97.06 75 GLU A N 1
ATOM 589 C CA . GLU A 1 75 ? -2.945 -5.852 -13.975 1.00 97.06 75 GLU A CA 1
ATOM 590 C C . GLU A 1 75 ? -2.351 -5.012 -15.119 1.00 97.06 75 GLU A C 1
ATOM 592 O O . GLU A 1 75 ? -2.970 -4.803 -16.166 1.00 97.06 75 GLU A O 1
ATOM 597 N N . THR A 1 76 ? -1.142 -4.503 -14.903 1.00 96.38 76 THR A N 1
ATOM 598 C CA . THR A 1 76 ? -0.434 -3.591 -15.803 1.00 96.38 76 THR A CA 1
ATOM 599 C C . THR A 1 76 ? 1.084 -3.780 -15.681 1.00 96.38 76 THR A C 1
ATOM 601 O O . THR A 1 76 ? 1.595 -4.742 -15.103 1.00 96.38 76 THR A O 1
ATOM 604 N N . HIS A 1 77 ? 1.851 -2.864 -16.261 1.00 95.81 77 HIS A N 1
ATOM 605 C CA . HIS A 1 77 ? 3.302 -2.923 -16.284 1.00 95.81 77 HIS A CA 1
ATOM 606 C C . HIS A 1 77 ? 3.915 -1.598 -15.845 1.00 95.81 77 HIS A C 1
ATOM 608 O O . HIS A 1 77 ? 3.434 -0.522 -16.195 1.00 95.81 77 HIS A O 1
ATOM 614 N N . HIS A 1 78 ? 5.033 -1.673 -15.124 1.00 90.94 78 HIS A N 1
ATOM 615 C CA . HIS A 1 78 ? 5.745 -0.492 -14.633 1.00 90.94 78 HIS 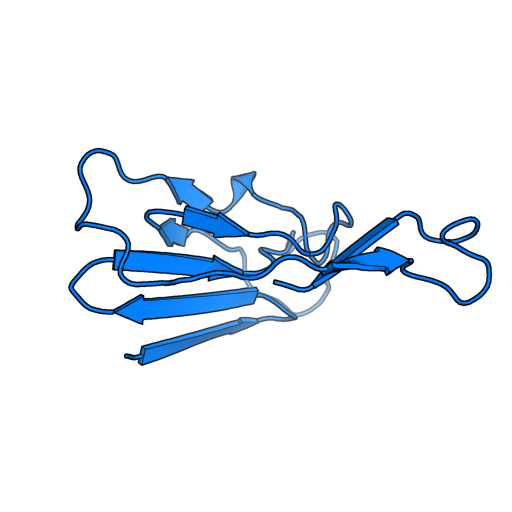A CA 1
ATOM 616 C C . HIS A 1 78 ? 6.517 0.240 -15.760 1.00 90.94 78 HIS A C 1
ATOM 618 O O . HIS A 1 78 ? 7.086 1.317 -15.562 1.00 90.94 78 HIS A O 1
ATOM 624 N N . ASP A 1 79 ? 6.574 -0.320 -16.966 1.00 92.69 79 ASP A N 1
ATOM 625 C CA . ASP A 1 79 ? 7.276 0.282 -18.093 1.00 92.69 79 ASP A CA 1
ATOM 626 C C . ASP A 1 79 ? 6.555 0.075 -19.427 1.00 92.69 79 ASP A C 1
ATOM 628 O O . ASP A 1 79 ? 5.698 -0.792 -19.589 1.00 92.69 79 ASP A O 1
ATOM 632 N N . VAL A 1 80 ? 6.957 0.882 -20.411 1.00 92.19 80 VAL A N 1
ATOM 633 C CA . VAL A 1 80 ? 6.399 0.889 -21.772 1.00 92.19 80 VAL A CA 1
ATOM 634 C C . VAL A 1 80 ? 6.755 -0.354 -22.597 1.00 92.19 80 VAL A C 1
ATOM 636 O O . VAL A 1 80 ? 6.292 -0.488 -23.725 1.00 92.19 80 VAL A O 1
ATOM 639 N N . LEU A 1 81 ? 7.594 -1.249 -22.070 1.00 95.88 81 LEU A N 1
ATOM 640 C CA . LEU A 1 81 ? 8.028 -2.487 -22.717 1.00 95.88 81 LEU A CA 1
ATOM 641 C C . LEU A 1 81 ? 7.403 -3.723 -22.052 1.00 95.88 81 LEU A C 1
ATOM 643 O O . LEU A 1 81 ? 8.009 -4.795 -22.068 1.00 95.88 81 LEU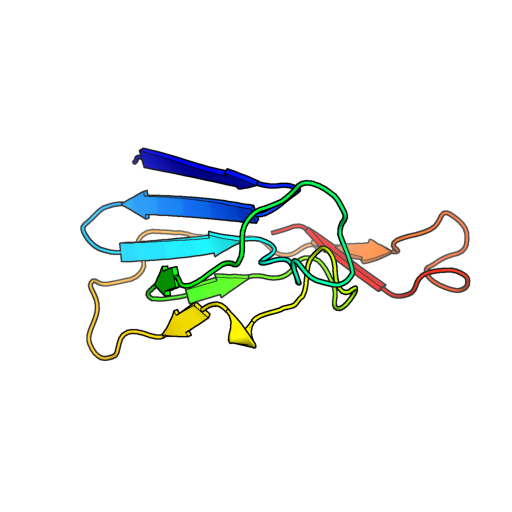 A O 1
ATOM 647 N N . GLY A 1 82 ? 6.212 -3.579 -21.464 1.00 93.75 82 GLY A N 1
ATOM 648 C CA . GLY A 1 82 ? 5.471 -4.699 -20.881 1.00 93.75 82 GLY A CA 1
ATOM 649 C C . GLY A 1 82 ? 6.133 -5.277 -19.629 1.00 93.75 82 GLY A C 1
ATOM 650 O O . GLY A 1 82 ? 6.096 -6.483 -19.416 1.00 93.75 82 GLY A O 1
ATOM 651 N N . GLY A 1 83 ? 6.805 -4.443 -18.831 1.00 93.75 83 GLY A N 1
ATOM 652 C CA . GLY A 1 83 ? 7.401 -4.847 -17.554 1.00 93.75 83 GLY A CA 1
ATOM 653 C C . GLY A 1 83 ? 8.806 -5.432 -17.692 1.00 93.75 83 GLY A C 1
ATOM 654 O O . GLY A 1 83 ? 9.400 -5.879 -16.713 1.00 93.75 83 GLY A O 1
ATOM 655 N N . ARG A 1 84 ? 9.385 -5.424 -18.897 1.00 95.00 84 ARG A N 1
ATOM 656 C CA . ARG A 1 84 ? 10.715 -6.000 -19.143 1.00 95.00 84 ARG A CA 1
ATOM 657 C C . ARG A 1 84 ? 11.839 -5.253 -18.421 1.00 95.00 84 ARG A C 1
ATOM 659 O O . ARG A 1 84 ? 12.889 -5.836 -18.166 1.00 95.00 84 ARG A O 1
ATOM 666 N N . LEU A 1 85 ? 11.666 -3.961 -18.159 1.00 94.12 85 LEU A N 1
ATOM 667 C CA . LEU A 1 85 ? 12.690 -3.118 -17.539 1.00 94.12 85 LEU A CA 1
ATOM 668 C C . LEU A 1 85 ? 12.485 -2.976 -16.030 1.00 94.12 85 LEU A C 1
ATOM 670 O O . LEU A 1 85 ? 13.460 -2.790 -15.306 1.00 94.12 85 LEU A O 1
ATOM 674 N N . ARG A 1 86 ? 11.231 -2.992 -15.572 1.00 92.81 86 ARG A N 1
ATOM 675 C CA . ARG A 1 86 ? 10.842 -2.603 -14.210 1.00 92.81 86 ARG A CA 1
ATOM 676 C C . ARG A 1 86 ? 9.796 -3.520 -13.572 1.00 92.81 86 ARG A C 1
ATOM 678 O O . ARG A 1 86 ? 9.336 -3.223 -12.479 1.00 92.81 86 ARG A O 1
ATOM 685 N N . GLY A 1 87 ? 9.433 -4.619 -14.223 1.00 93.94 87 GLY A N 1
ATOM 686 C CA . GLY A 1 87 ? 8.478 -5.596 -13.711 1.00 93.94 87 GLY A CA 1
ATOM 687 C C . GLY A 1 87 ? 7.00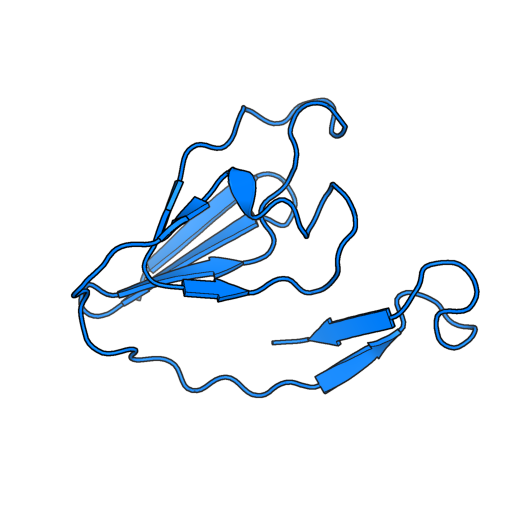9 -5.219 -13.910 1.00 93.94 87 GLY A C 1
ATOM 688 O O . GLY A 1 87 ? 6.650 -4.186 -14.487 1.00 93.94 87 GLY A O 1
ATOM 689 N N . GLU A 1 88 ? 6.155 -6.118 -13.440 1.00 95.06 88 GLU A N 1
ATOM 690 C CA . GLU A 1 88 ? 4.702 -5.965 -13.424 1.00 95.06 88 GLU A CA 1
ATOM 691 C C . GLU A 1 88 ? 4.255 -5.009 -12.310 1.00 95.06 88 GLU A C 1
ATOM 693 O O . GLU A 1 88 ? 4.971 -4.761 -11.335 1.00 95.06 88 GLU A O 1
ATOM 698 N N . ASN A 1 89 ? 3.061 -4.454 -12.475 1.00 95.81 89 ASN A N 1
ATOM 699 C CA .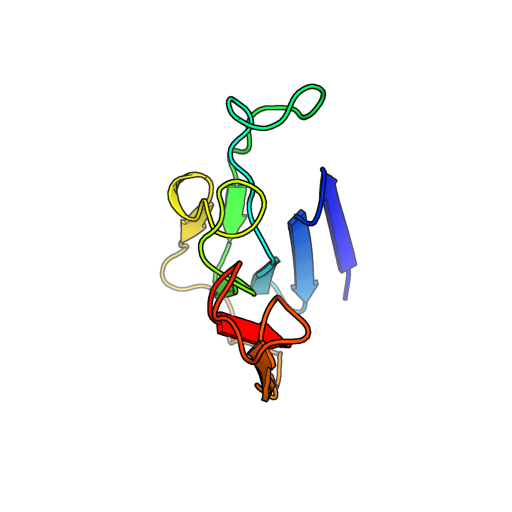 ASN A 1 89 ? 2.400 -3.598 -11.501 1.00 95.81 89 ASN A CA 1
ATOM 700 C C . ASN A 1 89 ? 0.890 -3.853 -11.580 1.00 95.81 89 ASN A C 1
ATOM 702 O O . ASN A 1 89 ? 0.398 -4.346 -12.588 1.00 95.81 89 ASN A O 1
ATOM 706 N N . ARG A 1 90 ? 0.150 -3.510 -10.535 1.00 96.31 90 ARG A N 1
ATOM 707 C CA . ARG A 1 90 ? -1.308 -3.483 -10.552 1.00 96.31 90 ARG A CA 1
ATOM 708 C C . ARG A 1 90 ? -1.829 -2.153 -10.023 1.00 96.31 90 ARG A C 1
ATOM 710 O O . ARG A 1 90 ? -1.231 -1.551 -9.129 1.00 96.31 90 ARG A O 1
ATOM 717 N N . ILE A 1 91 ? -2.968 -1.737 -10.553 1.00 95.38 91 ILE A N 1
ATOM 718 C CA . ILE A 1 91 ? -3.760 -0.617 -10.043 1.00 95.38 91 ILE A CA 1
ATOM 719 C C . ILE A 1 91 ? -4.900 -1.215 -9.219 1.00 95.38 91 ILE A C 1
ATOM 721 O O . ILE A 1 91 ? -5.513 -2.185 -9.666 1.00 95.38 91 ILE A O 1
ATOM 725 N N . HIS A 1 92 ? -5.125 -0.650 -8.034 1.00 94.31 92 HIS A N 1
ATOM 726 C CA . HIS A 1 92 ? -6.220 -0.978 -7.115 1.00 94.31 92 HIS A CA 1
ATOM 727 C C . HIS A 1 92 ? -7.249 0.149 -7.090 1.00 94.31 92 HIS A C 1
ATOM 729 O O . HIS A 1 92 ? -6.835 1.303 -7.365 1.00 94.31 92 HIS A O 1
#

pLDDT: mean 95.33, std 3.62, range [79.25, 98.62]

Secondary structure (DSSP, 8-state):
-EEEEEETTEEEEEETTEEEEE----TTTSTT-PPP-EEESEEE-S-SSTTT--GGGEEEPSS-PPP------EEEESSTTTTTTT-EEEE-

Sequence (92 aa):
MEIIWHGHSCFELVSGGFSLVLDPYYHRELCGYPELRLTADAVLCSHGHYGHGWTEAVELRRGGAPDPFEVEVLETHHDVLGGRLRGENRIH

Foldseek 3Di:
DDWADQDQQWIWDDDPQAIEIFFDADDVVDPPGDQAQEEGQYYDFQDCDRRGNPCVSYHHDDPTDPDPDDDDKDKFEPDPVGPPVPHITIDD

Radius of gyration: 13.84 Å; chains: 1; bounding box: 33×22×37 Å